Protein AF-A0A174J3G2-F1 (afdb_monomer)

Structure (mmCIF, N/CA/C/O backbone):
data_AF-A0A174J3G2-F1
#
_entry.id   AF-A0A174J3G2-F1
#
loop_
_atom_site.group_PDB
_atom_site.id
_atom_site.type_symbol
_atom_site.label_atom_id
_atom_site.label_alt_id
_atom_site.label_comp_id
_atom_site.label_asym_id
_atom_site.label_entity_id
_atom_site.label_seq_id
_atom_site.pdbx_PDB_ins_code
_atom_site.Cartn_x
_atom_site.Cartn_y
_atom_site.Cartn_z
_atom_site.occupancy
_atom_site.B_iso_or_equiv
_atom_site.auth_seq_id
_atom_site.auth_comp_id
_atom_site.auth_asym_id
_atom_site.auth_atom_id
_atom_site.pdbx_PDB_model_num
ATOM 1 N N . MET A 1 1 ? -29.311 -24.810 35.512 1.00 33.41 1 MET A N 1
ATOM 2 C CA . MET A 1 1 ? -27.918 -24.516 35.907 1.00 33.41 1 MET A CA 1
ATOM 3 C C . MET A 1 1 ? -27.510 -23.233 35.209 1.00 33.41 1 MET A C 1
ATOM 5 O O . MET A 1 1 ? -27.270 -23.264 34.010 1.00 33.41 1 MET A O 1
ATOM 9 N N . ALA A 1 2 ? -27.547 -22.106 35.918 1.00 37.53 2 ALA A N 1
ATOM 10 C CA . ALA A 1 2 ? -27.031 -20.845 35.402 1.00 37.53 2 ALA A CA 1
ATOM 11 C C . ALA A 1 2 ? -25.501 -20.926 35.435 1.00 37.53 2 ALA A C 1
ATOM 13 O O . ALA A 1 2 ? -24.929 -21.202 36.490 1.00 37.53 2 ALA A O 1
ATOM 14 N N . LYS A 1 3 ? -24.844 -20.772 34.282 1.00 41.03 3 LYS A N 1
ATOM 15 C CA . LYS A 1 3 ? -23.399 -20.553 34.260 1.00 41.03 3 LYS A CA 1
ATOM 16 C C . LYS A 1 3 ? -23.175 -19.110 34.690 1.00 41.03 3 LYS A C 1
ATOM 18 O O . LYS A 1 3 ? -23.506 -18.185 33.958 1.00 41.03 3 LYS A O 1
ATOM 23 N N . ASP A 1 4 ? -22.695 -18.978 35.918 1.00 43.09 4 ASP A N 1
ATOM 24 C CA . ASP A 1 4 ? -22.181 -17.759 36.526 1.00 43.09 4 ASP A CA 1
ATOM 25 C C . ASP A 1 4 ? -20.955 -17.314 35.710 1.00 43.09 4 ASP A C 1
ATOM 27 O O . ASP A 1 4 ? -19.824 -17.704 35.997 1.00 43.09 4 ASP A O 1
ATOM 31 N N . THR A 1 5 ? -21.169 -16.574 34.619 1.00 44.19 5 THR A N 1
ATOM 32 C CA . THR A 1 5 ? -20.077 -15.931 33.877 1.00 44.19 5 THR A CA 1
ATOM 33 C C . THR A 1 5 ? -19.728 -14.635 34.597 1.00 44.19 5 THR A C 1
ATOM 35 O O . THR A 1 5 ? -19.978 -13.535 34.112 1.00 44.19 5 THR A O 1
ATOM 38 N N . ARG A 1 6 ? -19.173 -14.764 35.802 1.00 41.47 6 ARG A N 1
ATOM 39 C CA . ARG A 1 6 ? -18.467 -13.665 36.453 1.00 41.47 6 ARG A CA 1
ATOM 40 C C . ARG A 1 6 ? -17.214 -13.378 35.638 1.00 41.47 6 ARG A C 1
ATOM 42 O O . ARG A 1 6 ? -16.219 -14.089 35.755 1.00 41.47 6 ARG A O 1
ATOM 49 N N . VAL A 1 7 ? -17.276 -12.340 34.806 1.00 50.44 7 VAL A N 1
ATOM 50 C CA . VAL A 1 7 ? -16.081 -11.678 34.277 1.00 50.44 7 VAL A CA 1
ATOM 51 C C . VAL A 1 7 ? -15.409 -11.034 35.485 1.00 50.44 7 VAL A C 1
ATOM 53 O O . VAL A 1 7 ? -15.887 -10.044 36.036 1.00 50.44 7 VAL A O 1
ATOM 56 N N . SER A 1 8 ? -14.372 -11.684 36.005 1.00 48.41 8 SER A N 1
ATOM 57 C CA . SER A 1 8 ? -13.646 -11.201 37.170 1.00 48.41 8 SER A CA 1
ATOM 58 C C . SER A 1 8 ? -12.891 -9.923 36.812 1.00 48.41 8 SER A C 1
ATOM 60 O O . SER A 1 8 ? -11.853 -10.007 36.170 1.00 48.41 8 SER A O 1
ATOM 62 N N . GLY A 1 9 ? -13.403 -8.768 37.240 1.00 47.66 9 GLY A N 1
ATOM 63 C CA . GLY A 1 9 ? -12.636 -7.634 37.778 1.00 47.66 9 GLY A CA 1
ATOM 64 C C . GLY A 1 9 ? -11.443 -7.059 37.002 1.00 47.66 9 GLY A C 1
ATOM 65 O O . GLY A 1 9 ? -10.692 -6.294 37.598 1.00 47.66 9 GLY A O 1
ATOM 66 N N . SER A 1 10 ? -11.227 -7.389 35.731 1.00 49.59 10 SER A N 1
ATOM 67 C CA . SER A 1 10 ? -10.312 -6.642 34.871 1.00 49.59 10 SER A CA 1
ATOM 68 C C . SER A 1 10 ? -11.105 -5.513 34.231 1.00 49.59 10 SER A C 1
ATOM 70 O O . SER A 1 10 ? -12.002 -5.777 33.431 1.00 49.59 10 SER A O 1
ATOM 72 N N . GLU A 1 11 ? -10.799 -4.278 34.615 1.00 53.59 11 GLU A N 1
ATOM 73 C CA . GLU A 1 11 ? -11.247 -3.070 33.927 1.00 53.59 11 GLU A CA 1
ATOM 74 C C . GLU A 1 11 ? -10.946 -3.244 32.430 1.00 53.59 11 GLU A C 1
ATOM 76 O O . GLU A 1 11 ? -9.789 -3.379 32.026 1.00 53.59 11 GLU A O 1
ATOM 81 N N . PHE A 1 12 ? -11.993 -3.397 31.619 1.00 57.91 12 PHE A N 1
ATOM 82 C CA . PHE A 1 12 ? -11.849 -3.538 30.177 1.00 57.91 12 PHE A CA 1
ATOM 83 C C . PHE A 1 12 ? -11.375 -2.187 29.635 1.00 57.91 12 PHE A C 1
ATOM 85 O O . PHE A 1 12 ? -12.116 -1.209 29.660 1.00 57.91 12 PHE A O 1
ATOM 92 N N . TYR A 1 13 ? -10.115 -2.128 29.206 1.00 59.97 13 TYR A N 1
ATOM 93 C CA . TYR A 1 13 ? -9.501 -0.949 28.607 1.00 59.97 13 TYR A CA 1
ATOM 94 C C . TYR A 1 13 ? -9.168 -1.258 27.148 1.00 59.97 13 TYR A C 1
ATOM 96 O O . TYR A 1 13 ? -8.314 -2.102 26.866 1.00 59.97 13 TYR A O 1
ATOM 104 N N . LEU A 1 14 ? -9.858 -0.581 26.230 1.00 65.31 14 LEU A N 1
ATOM 105 C CA . LEU A 1 14 ? -9.556 -0.605 24.805 1.00 65.31 14 LEU A CA 1
ATOM 106 C C . LEU A 1 14 ? -8.757 0.649 24.459 1.00 65.31 14 LEU A C 1
ATOM 108 O O . LEU A 1 14 ? -9.257 1.766 24.579 1.00 65.31 14 LEU A O 1
ATOM 112 N N . ASP A 1 15 ? -7.523 0.460 24.008 1.00 73.19 15 ASP A N 1
ATOM 113 C CA . ASP A 1 15 ? -6.678 1.557 23.549 1.00 73.19 15 ASP A CA 1
ATOM 114 C C . ASP A 1 15 ? -7.042 1.962 22.112 1.00 73.19 15 ASP A C 1
ATOM 116 O O . ASP A 1 15 ? -6.345 1.619 21.158 1.00 73.19 15 ASP A O 1
ATOM 120 N N . THR A 1 16 ? -8.162 2.668 21.944 1.00 74.06 16 THR A N 1
ATOM 121 C CA . THR A 1 16 ? -8.642 3.135 20.629 1.00 74.06 16 THR A CA 1
ATOM 122 C C . THR A 1 16 ? -7.650 4.076 19.940 1.00 74.06 16 THR A C 1
ATOM 124 O O . THR A 1 16 ? -7.588 4.122 18.714 1.00 74.06 16 THR A O 1
ATOM 127 N N . ALA A 1 17 ? -6.810 4.777 20.710 1.00 79.69 17 ALA A N 1
ATOM 128 C CA . ALA A 1 17 ? -5.749 5.610 20.154 1.00 79.69 17 ALA A CA 1
ATOM 129 C C . ALA A 1 17 ? -4.723 4.763 19.388 1.00 79.69 17 ALA A C 1
ATOM 131 O O . ALA A 1 17 ? -4.373 5.104 18.260 1.00 79.69 17 ALA A O 1
ATOM 132 N N . SER A 1 18 ? -4.314 3.616 19.940 1.00 84.00 18 SER A N 1
ATOM 133 C CA . SER A 1 18 ? -3.407 2.689 19.251 1.00 84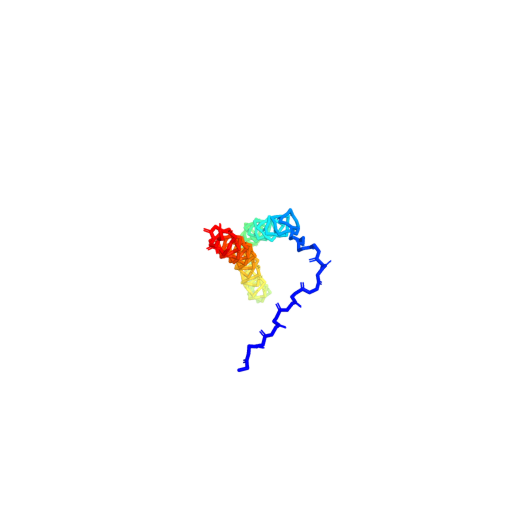.00 18 SER A CA 1
ATOM 134 C C . SER A 1 18 ? -4.000 2.106 17.957 1.00 84.00 18 SER A C 1
ATOM 136 O O . SER A 1 18 ? -3.258 1.879 16.999 1.00 84.00 18 SER A O 1
ATOM 138 N N . PHE A 1 19 ? -5.321 1.884 17.890 1.00 86.00 19 PHE A N 1
ATOM 139 C CA . PHE A 1 19 ? -5.998 1.448 16.656 1.00 86.00 19 PHE A CA 1
ATOM 140 C C . PHE A 1 19 ? -5.927 2.526 15.574 1.00 86.00 19 PHE A C 1
ATOM 142 O O . PHE A 1 19 ? -5.464 2.259 14.463 1.00 86.00 19 PHE A O 1
ATOM 149 N N . ASP A 1 20 ? -6.333 3.749 15.909 1.00 88.25 20 ASP A N 1
ATOM 150 C CA . ASP A 1 20 ? -6.324 4.868 14.970 1.00 88.25 20 ASP A CA 1
ATOM 151 C C . ASP A 1 20 ? -4.899 5.211 14.500 1.00 88.25 20 ASP A C 1
ATOM 153 O O . ASP A 1 20 ? -4.671 5.427 13.308 1.00 88.25 20 ASP A O 1
ATOM 157 N N . GLU A 1 21 ? -3.910 5.188 15.399 1.00 93.06 21 GLU A N 1
ATOM 158 C CA . GLU A 1 21 ? -2.498 5.377 15.047 1.00 93.06 21 GLU A CA 1
ATOM 159 C C . GLU A 1 21 ? -1.997 4.309 14.064 1.00 93.06 21 GLU A C 1
ATOM 161 O O . GLU A 1 21 ? -1.366 4.644 13.055 1.00 93.06 21 GLU A O 1
ATOM 166 N N . ALA A 1 22 ? -2.306 3.033 14.312 1.00 93.69 22 ALA A N 1
ATOM 167 C CA . ALA A 1 22 ? -1.915 1.940 13.426 1.00 93.69 22 ALA A CA 1
ATOM 168 C C . ALA A 1 22 ? -2.596 2.045 12.052 1.00 93.69 22 ALA A C 1
ATOM 170 O O . ALA A 1 22 ? -1.927 1.937 11.019 1.00 93.69 22 ALA A O 1
ATOM 171 N N . ALA A 1 23 ? -3.903 2.319 12.021 1.00 95.19 23 ALA A N 1
ATOM 172 C CA . ALA A 1 23 ? -4.657 2.468 10.781 1.00 95.19 23 ALA A CA 1
ATOM 173 C C . ALA A 1 23 ? -4.143 3.646 9.938 1.00 95.19 23 ALA A C 1
ATOM 175 O O . ALA A 1 23 ? -3.953 3.502 8.723 1.00 95.19 23 ALA A O 1
ATOM 176 N N . LYS A 1 24 ? -3.847 4.787 10.577 1.00 96.19 24 LYS A N 1
ATOM 177 C CA . LYS A 1 24 ? -3.231 5.955 9.929 1.00 96.19 24 LYS A CA 1
ATOM 178 C C . LYS A 1 24 ? -1.853 5.636 9.375 1.00 96.19 24 LYS A C 1
ATOM 180 O O . LYS A 1 24 ? -1.572 5.980 8.229 1.00 96.19 24 LYS A O 1
ATOM 185 N N . LEU A 1 25 ? -1.011 4.941 10.139 1.00 97.38 25 LEU A N 1
ATOM 186 C CA . LEU A 1 25 ? 0.318 4.556 9.672 1.00 97.38 25 LEU A CA 1
ATOM 187 C C . LEU A 1 25 ? 0.243 3.667 8.422 1.00 97.38 25 LEU A C 1
ATOM 189 O O . LEU A 1 25 ? 0.986 3.894 7.467 1.00 97.38 25 LEU A O 1
ATOM 193 N N . CYS A 1 26 ? -0.662 2.686 8.400 1.00 97.69 26 CYS A N 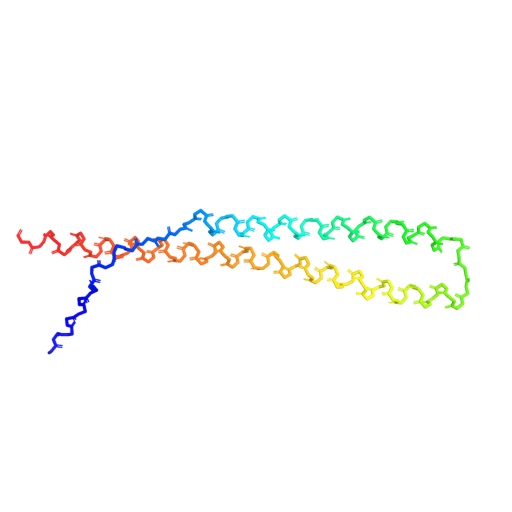1
ATOM 194 C CA . CYS A 1 26 ? -0.884 1.839 7.228 1.00 97.69 26 CYS A CA 1
ATOM 195 C C . CYS A 1 26 ? -1.286 2.665 5.998 1.00 97.69 26 CYS A C 1
ATOM 197 O O . CYS A 1 26 ? -0.688 2.518 4.929 1.00 97.69 26 CYS A O 1
ATOM 199 N N . LYS A 1 27 ? -2.223 3.604 6.164 1.00 97.56 27 LYS A N 1
ATOM 200 C CA . LYS A 1 27 ? -2.648 4.512 5.093 1.00 97.56 27 LYS A CA 1
ATOM 201 C C . LYS A 1 27 ? -1.503 5.398 4.587 1.00 97.56 27 LYS A C 1
ATOM 203 O O . LYS A 1 27 ? -1.276 5.474 3.379 1.00 97.56 27 LYS A O 1
ATOM 208 N N . ASP A 1 28 ? -0.736 6.002 5.490 1.00 97.81 28 ASP A N 1
ATOM 209 C CA . ASP A 1 28 ? 0.416 6.842 5.148 1.00 97.81 28 ASP A CA 1
ATOM 210 C C . ASP A 1 28 ? 1.482 6.059 4.368 1.00 97.81 28 ASP A C 1
ATOM 212 O O . ASP A 1 28 ? 2.100 6.573 3.429 1.00 97.81 28 ASP A O 1
ATOM 216 N 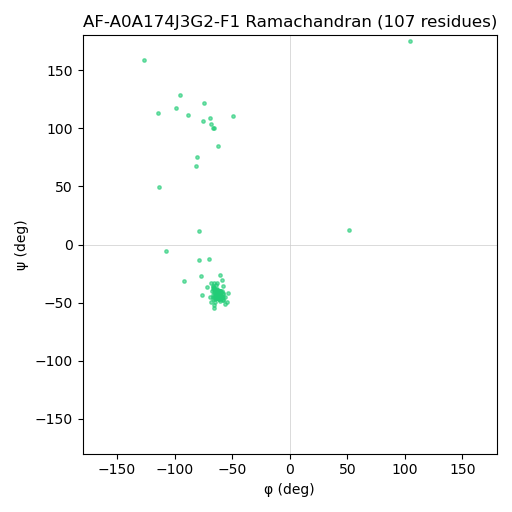N . LEU A 1 29 ? 1.728 4.804 4.753 1.00 97.81 29 LEU A N 1
ATOM 217 C CA . LEU A 1 29 ? 2.661 3.928 4.049 1.00 97.81 29 LEU A CA 1
ATOM 218 C C . LEU A 1 29 ? 2.147 3.561 2.651 1.00 97.81 29 LEU A C 1
ATOM 220 O O . LEU A 1 29 ? 2.938 3.597 1.706 1.00 97.81 29 LEU A O 1
ATOM 224 N N . ALA A 1 30 ? 0.848 3.290 2.490 1.00 98.12 30 ALA A N 1
ATOM 225 C CA . ALA A 1 30 ? 0.236 3.047 1.182 1.00 98.12 30 ALA A CA 1
ATOM 226 C C . ALA A 1 30 ? 0.393 4.260 0.245 1.00 98.12 30 ALA A C 1
ATOM 228 O O . ALA A 1 30 ? 0.800 4.132 -0.915 1.00 98.12 30 ALA A O 1
ATOM 229 N N . GLU A 1 31 ? 0.145 5.469 0.754 1.00 97.38 31 GLU A N 1
ATOM 230 C CA . GLU A 1 31 ? 0.319 6.714 -0.002 1.00 97.38 31 GLU A CA 1
ATOM 231 C C . GLU A 1 31 ? 1.782 6.936 -0.415 1.00 97.38 31 GLU A C 1
ATOM 233 O O . GLU A 1 31 ? 2.070 7.245 -1.579 1.00 97.38 31 GLU A O 1
ATOM 238 N N . LYS A 1 32 ? 2.729 6.704 0.504 1.00 97.06 32 LYS A N 1
ATOM 239 C CA . LYS A 1 32 ? 4.169 6.763 0.206 1.00 97.06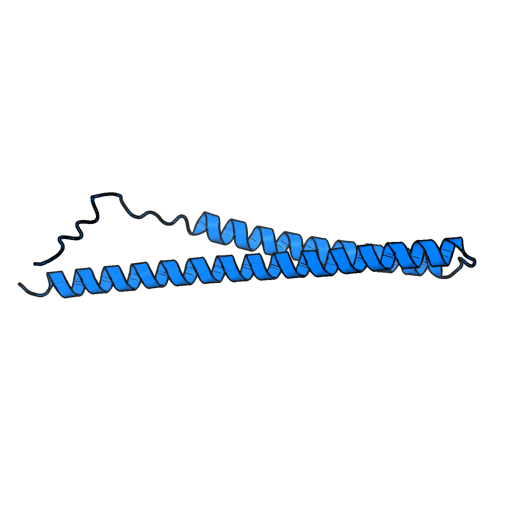 32 LYS A CA 1
ATOM 240 C C . LYS A 1 32 ? 4.570 5.740 -0.854 1.00 97.06 32 LYS A C 1
ATOM 242 O O . LYS A 1 32 ? 5.347 6.083 -1.747 1.00 97.06 32 LYS A O 1
ATOM 247 N N . MET A 1 33 ? 4.022 4.527 -0.803 1.00 95.94 33 MET A N 1
ATOM 248 C CA . MET A 1 33 ? 4.293 3.472 -1.782 1.00 95.94 33 MET A CA 1
ATOM 249 C C . MET A 1 33 ? 3.790 3.853 -3.177 1.00 95.94 33 MET A C 1
ATOM 251 O O . MET A 1 33 ? 4.534 3.783 -4.158 1.00 95.94 33 MET A O 1
ATOM 255 N N . THR A 1 34 ? 2.555 4.357 -3.252 1.00 95.75 34 THR A N 1
ATOM 256 C CA . THR A 1 34 ? 1.954 4.865 -4.491 1.00 95.75 34 THR A CA 1
ATOM 257 C C . THR A 1 34 ? 2.795 6.006 -5.080 1.00 95.75 34 THR A C 1
ATOM 259 O O . THR A 1 34 ? 3.096 6.021 -6.276 1.00 95.75 34 THR A O 1
ATOM 262 N N . SER A 1 35 ? 3.233 6.951 -4.243 1.00 96.00 35 SER A N 1
ATOM 263 C CA . SER A 1 35 ? 4.084 8.066 -4.670 1.00 96.00 35 SER A CA 1
ATOM 264 C C . SER A 1 35 ? 5.451 7.592 -5.172 1.00 96.00 35 SER A C 1
ATOM 266 O O . SER A 1 35 ? 5.915 8.035 -6.227 1.00 96.00 35 SER A O 1
ATOM 268 N N . LEU A 1 36 ? 6.094 6.655 -4.468 1.00 95.25 36 LEU A N 1
ATOM 269 C CA . LEU A 1 36 ? 7.377 6.082 -4.874 1.00 95.25 36 LEU A CA 1
ATOM 270 C C . LEU A 1 36 ? 7.270 5.391 -6.238 1.00 95.25 36 LEU A C 1
ATOM 272 O O . LEU A 1 36 ? 8.091 5.650 -7.122 1.00 95.25 36 LEU A O 1
ATOM 276 N N . LYS A 1 37 ? 6.225 4.580 -6.432 1.00 95.69 37 LYS A N 1
ATOM 277 C CA . LYS A 1 37 ? 5.920 3.929 -7.709 1.00 95.69 37 LYS A CA 1
ATOM 278 C C . LYS A 1 37 ? 5.773 4.952 -8.836 1.00 95.69 37 LYS A C 1
ATOM 280 O O . LYS A 1 37 ? 6.450 4.832 -9.852 1.00 95.69 37 LYS A O 1
ATOM 285 N N . ASN A 1 38 ? 4.958 5.989 -8.644 1.00 95.06 38 ASN A N 1
ATOM 286 C CA . ASN A 1 38 ? 4.721 7.015 -9.665 1.00 95.06 38 ASN A CA 1
ATOM 287 C C . ASN A 1 38 ? 6.002 7.784 -10.032 1.00 95.06 38 ASN A C 1
ATOM 289 O O . ASN A 1 38 ? 6.266 8.047 -11.208 1.00 95.06 38 ASN A O 1
ATOM 293 N N . ASN A 1 39 ? 6.832 8.107 -9.037 1.00 94.56 39 ASN A N 1
ATOM 294 C CA . ASN A 1 39 ? 8.124 8.755 -9.260 1.00 94.56 39 ASN A CA 1
ATOM 295 C C . ASN A 1 39 ? 9.069 7.870 -10.082 1.00 94.56 39 ASN A C 1
ATOM 297 O O . ASN A 1 39 ? 9.686 8.337 -11.046 1.00 94.56 39 ASN A O 1
ATOM 301 N N . MET A 1 40 ? 9.163 6.590 -9.723 1.00 94.25 40 MET A N 1
ATOM 302 C CA . MET A 1 40 ? 9.977 5.619 -10.449 1.00 94.25 40 MET A CA 1
ATOM 303 C C . MET A 1 40 ? 9.450 5.390 -11.870 1.00 94.25 40 MET A C 1
ATOM 305 O O . MET A 1 40 ? 10.253 5.362 -12.804 1.00 94.25 40 MET A O 1
ATOM 309 N N . ASP A 1 41 ? 8.127 5.324 -12.065 1.00 93.69 41 ASP A N 1
ATOM 310 C CA . ASP A 1 41 ? 7.497 5.124 -13.376 1.00 93.69 41 ASP A CA 1
ATOM 311 C C . ASP A 1 41 ? 7.857 6.293 -14.311 1.00 93.69 41 ASP A C 1
ATOM 313 O O . ASP A 1 41 ? 8.258 6.087 -15.461 1.00 93.69 41 ASP A O 1
ATOM 317 N N . GLY A 1 42 ? 7.830 7.525 -13.789 1.00 92.50 42 GLY A N 1
ATOM 318 C CA . GLY A 1 42 ? 8.275 8.716 -14.513 1.00 92.50 42 GLY A CA 1
ATOM 319 C C . GLY A 1 42 ? 9.755 8.664 -14.912 1.00 92.50 42 GLY A C 1
ATOM 320 O O . GLY A 1 42 ? 10.100 8.919 -16.068 1.00 92.50 42 GLY A O 1
ATOM 321 N N . LYS A 1 43 ? 10.653 8.294 -13.987 1.00 92.69 43 LYS A N 1
ATOM 322 C CA . LYS A 1 43 ? 12.095 8.173 -14.285 1.00 92.69 43 LYS A CA 1
ATOM 323 C C . LYS A 1 43 ? 12.388 7.045 -15.276 1.00 92.69 43 LYS A C 1
ATOM 325 O O . LYS A 1 43 ? 13.190 7.244 -16.190 1.00 92.69 43 LYS A O 1
ATOM 330 N N . LYS A 1 44 ? 11.710 5.901 -15.141 1.00 93.1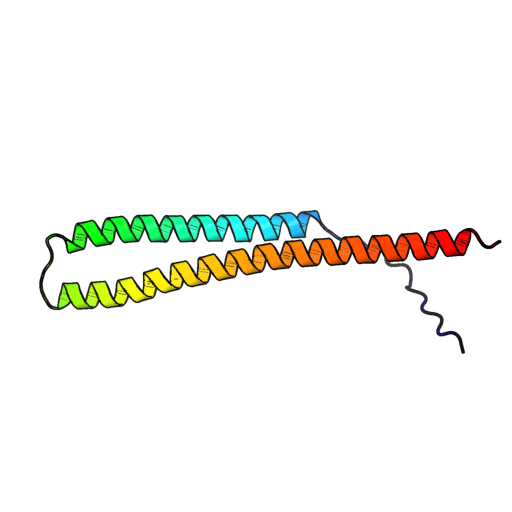2 44 LYS A N 1
ATOM 331 C CA . LYS A 1 44 ? 11.787 4.778 -16.083 1.00 93.12 44 LYS A CA 1
ATOM 332 C C . LYS A 1 44 ? 11.400 5.223 -17.486 1.00 93.12 44 LYS A C 1
ATOM 334 O O . LYS A 1 44 ? 12.126 4.920 -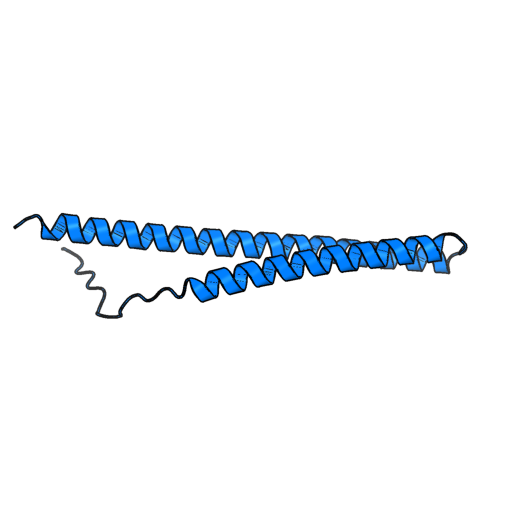18.427 1.00 93.12 44 LYS A O 1
ATOM 339 N N . ASN A 1 45 ? 10.296 5.951 -17.639 1.00 90.88 45 ASN A N 1
ATOM 340 C CA . ASN A 1 45 ? 9.838 6.403 -18.954 1.00 90.88 45 ASN A CA 1
ATOM 341 C C . ASN A 1 45 ? 10.867 7.315 -19.638 1.00 90.88 45 ASN A C 1
ATOM 343 O O . ASN A 1 45 ? 11.149 7.123 -20.819 1.00 90.88 45 ASN A O 1
ATOM 347 N N . ASN A 1 46 ? 11.504 8.218 -18.886 1.00 91.06 46 ASN A N 1
ATOM 348 C CA . ASN A 1 46 ? 12.570 9.076 -19.411 1.00 91.06 46 ASN A CA 1
ATOM 349 C C . ASN A 1 46 ? 13.808 8.280 -19.855 1.00 91.06 46 ASN A C 1
ATOM 351 O O . ASN A 1 46 ? 14.337 8.528 -20.935 1.00 91.06 46 ASN A O 1
ATOM 355 N N . LEU A 1 47 ? 14.256 7.308 -19.051 1.00 89.56 47 LEU A N 1
ATOM 356 C CA . LEU A 1 47 ? 15.400 6.450 -19.391 1.00 89.56 47 LEU A CA 1
ATOM 357 C C . LEU A 1 47 ? 15.126 5.606 -20.646 1.00 89.56 47 LEU A C 1
ATOM 359 O O . LEU A 1 47 ? 15.995 5.422 -21.494 1.00 89.56 47 LEU A O 1
ATOM 363 N N . MET A 1 48 ? 13.906 5.090 -20.764 1.00 90.44 48 MET A N 1
ATOM 364 C CA . MET A 1 48 ? 13.509 4.160 -21.821 1.00 90.44 48 MET A CA 1
ATOM 365 C C . MET A 1 48 ? 13.216 4.837 -23.162 1.00 90.44 48 MET A C 1
ATOM 367 O O . MET A 1 48 ? 13.114 4.139 -24.169 1.00 90.44 48 MET A O 1
ATOM 371 N N . PHE A 1 49 ? 13.071 6.165 -23.181 1.00 89.12 49 PHE A N 1
ATOM 372 C CA . PHE A 1 49 ? 12.751 6.931 -24.386 1.00 89.12 49 PHE A CA 1
ATOM 373 C C . PHE A 1 49 ? 13.862 6.863 -25.443 1.00 89.12 49 PHE A C 1
ATOM 375 O O . PHE A 1 49 ? 13.575 6.745 -26.630 1.00 89.12 49 PHE A O 1
ATOM 382 N N . SER A 1 50 ? 15.128 6.905 -25.019 1.00 88.25 50 SER A N 1
ATOM 383 C CA . SER A 1 50 ? 16.296 6.884 -25.914 1.00 88.25 50 SER A CA 1
ATOM 384 C C . SER A 1 50 ? 17.070 5.562 -25.897 1.00 88.25 50 SER A C 1
ATOM 386 O O . SER A 1 50 ? 18.009 5.390 -26.674 1.00 88.25 50 SER A O 1
ATOM 388 N N . TRP A 1 51 ? 16.700 4.619 -25.027 1.00 93.06 51 TRP A N 1
ATOM 389 C CA . TRP A 1 51 ? 17.420 3.359 -24.852 1.00 93.06 51 TRP A CA 1
ATOM 390 C C . TRP A 1 51 ? 16.800 2.228 -25.684 1.00 93.06 51 TRP A C 1
ATOM 392 O O . TRP A 1 51 ? 15.605 1.956 -25.585 1.00 93.06 51 TRP A O 1
ATOM 402 N N . ALA A 1 52 ? 17.628 1.535 -26.474 1.00 91.69 52 ALA A N 1
ATOM 403 C CA . ALA A 1 52 ? 17.256 0.387 -27.302 1.00 91.69 52 ALA A CA 1
ATOM 404 C C . ALA A 1 52 ? 18.151 -0.843 -27.032 1.00 91.69 52 ALA A C 1
ATOM 406 O O . ALA A 1 52 ? 19.278 -0.713 -26.551 1.00 91.69 52 ALA A O 1
ATOM 407 N N . GLY A 1 53 ? 17.656 -2.036 -27.381 1.00 93.94 53 GLY A N 1
ATOM 408 C CA . GLY A 1 53 ? 18.399 -3.305 -27.334 1.00 93.94 53 GLY A CA 1
ATOM 409 C C . GLY A 1 53 ? 18.028 -4.226 -26.164 1.00 93.94 53 GLY A C 1
ATOM 410 O O . GLY A 1 53 ? 17.267 -3.864 -25.276 1.00 93.94 53 GLY A O 1
ATOM 411 N N . ALA A 1 54 ? 18.602 -5.432 -26.129 1.00 94.00 54 ALA A N 1
ATOM 412 C CA . ALA A 1 54 ? 18.199 -6.486 -25.185 1.00 94.00 54 ALA A CA 1
ATOM 413 C C . ALA A 1 54 ? 18.318 -6.100 -23.692 1.00 94.00 54 ALA A C 1
ATOM 415 O O . ALA A 1 54 ? 17.540 -6.568 -22.860 1.00 94.00 54 ALA A O 1
ATOM 416 N N . GLY A 1 55 ? 19.268 -5.225 -23.336 1.00 92.62 55 GLY A N 1
ATOM 417 C CA . GLY A 1 55 ? 19.413 -4.721 -21.963 1.00 92.62 55 GLY A CA 1
ATOM 418 C C . GLY A 1 55 ? 18.223 -3.869 -21.508 1.00 92.62 55 GLY A C 1
ATOM 419 O O . GLY A 1 55 ? 17.769 -4.001 -20.371 1.00 92.62 55 GLY A O 1
ATOM 420 N N . ARG A 1 56 ? 17.674 -3.062 -22.422 1.00 94.38 56 ARG A N 1
ATOM 421 C CA . ARG A 1 56 ? 16.479 -2.240 -22.207 1.00 94.38 56 ARG A CA 1
ATOM 422 C C . ARG A 1 56 ? 15.258 -3.124 -21.936 1.00 94.38 56 ARG A C 1
ATOM 424 O O . ARG A 1 56 ? 14.539 -2.898 -20.965 1.00 94.38 56 ARG A O 1
ATOM 431 N N . ASP A 1 57 ? 15.070 -4.175 -22.731 1.00 94.38 57 ASP A N 1
ATOM 432 C CA . ASP A 1 57 ? 13.934 -5.094 -22.576 1.00 94.38 57 ASP A CA 1
ATOM 433 C C . ASP A 1 57 ? 14.020 -5.897 -21.266 1.00 94.38 57 ASP A C 1
ATOM 435 O O . ASP A 1 57 ? 13.021 -6.092 -20.568 1.00 94.38 57 ASP A O 1
ATOM 439 N N . MET A 1 58 ? 15.230 -6.319 -20.875 1.00 95.50 58 MET A N 1
ATOM 440 C CA . MET A 1 58 ? 15.445 -6.992 -19.591 1.00 95.50 58 MET A CA 1
ATOM 441 C C . MET A 1 58 ? 15.166 -6.061 -18.404 1.00 95.50 58 MET A C 1
ATOM 443 O O . MET A 1 58 ? 14.542 -6.488 -17.426 1.00 95.50 58 MET A O 1
ATOM 447 N N . PHE A 1 59 ? 15.610 -4.804 -18.478 1.00 95.00 59 PHE A N 1
ATOM 448 C CA . PHE A 1 59 ? 15.306 -3.795 -17.466 1.00 95.00 59 PHE A CA 1
ATOM 449 C C . PHE A 1 59 ? 13.797 -3.558 -17.356 1.00 95.00 59 PHE A C 1
ATOM 451 O O . PHE A 1 59 ? 13.256 -3.627 -16.255 1.00 95.00 59 PHE A O 1
ATOM 458 N N . GLU A 1 60 ? 13.098 -3.364 -18.478 1.00 94.75 60 GLU A N 1
ATOM 459 C CA . GLU A 1 60 ? 11.649 -3.147 -18.491 1.00 94.75 60 GLU A CA 1
ATOM 460 C C . GLU A 1 60 ? 10.877 -4.301 -17.853 1.00 94.75 60 GLU A C 1
ATOM 462 O O . GLU A 1 60 ? 9.965 -4.067 -17.058 1.00 94.75 60 GLU A O 1
ATOM 467 N N . LYS A 1 61 ? 11.268 -5.546 -18.147 1.00 95.69 61 LYS A N 1
ATOM 468 C CA . LYS A 1 61 ? 10.639 -6.724 -17.547 1.00 95.69 61 LYS A CA 1
ATOM 469 C C . LYS A 1 61 ? 10.806 -6.744 -16.027 1.00 95.69 61 LYS A C 1
ATOM 471 O O . LYS A 1 61 ? 9.831 -6.966 -15.316 1.00 95.69 61 LYS A O 1
ATOM 476 N N . LYS A 1 62 ? 12.022 -6.499 -15.526 1.00 95.88 62 LYS A N 1
ATOM 477 C CA . LYS A 1 62 ? 12.296 -6.446 -14.078 1.00 95.88 62 LYS A CA 1
ATOM 478 C C . LYS A 1 62 ? 11.544 -5.299 -13.409 1.00 95.88 62 LYS A C 1
ATOM 480 O O . LYS A 1 62 ? 10.938 -5.489 -12.360 1.00 95.88 62 LYS A O 1
ATOM 485 N N . TYR A 1 63 ? 11.549 -4.131 -14.043 1.00 95.88 63 TYR A N 1
ATOM 486 C CA . TYR A 1 63 ? 10.868 -2.951 -13.535 1.00 95.88 63 TYR A CA 1
ATOM 487 C C . TYR A 1 63 ? 9.350 -3.152 -13.452 1.00 95.88 63 TYR A C 1
ATOM 489 O O . TYR A 1 63 ? 8.734 -2.741 -12.475 1.00 95.88 63 TYR A O 1
ATOM 497 N N . ARG A 1 64 ? 8.742 -3.834 -14.432 1.00 95.69 64 ARG A N 1
ATOM 498 C CA . ARG A 1 64 ? 7.310 -4.164 -14.401 1.00 95.69 64 ARG A CA 1
ATOM 499 C C . ARG 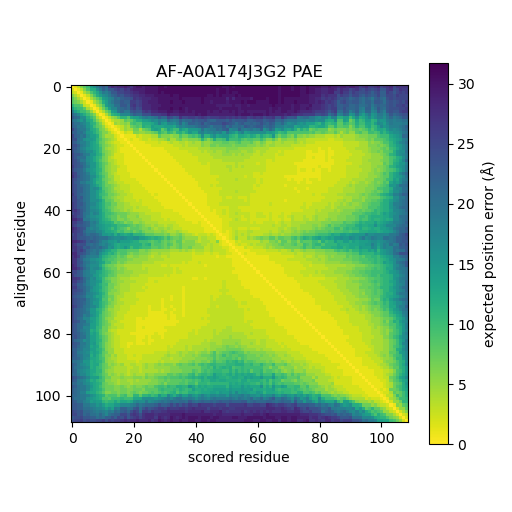A 1 64 ? 6.935 -4.975 -13.158 1.00 95.69 64 ARG A C 1
ATOM 501 O O . ARG A 1 64 ? 5.947 -4.638 -12.522 1.00 95.69 64 ARG A O 1
ATOM 508 N N . VAL A 1 65 ? 7.730 -5.988 -12.809 1.00 96.94 65 VAL A N 1
ATOM 509 C CA . VAL A 1 65 ? 7.498 -6.808 -11.605 1.00 96.94 65 VAL A CA 1
ATOM 510 C C . VAL A 1 65 ? 7.587 -5.952 -10.344 1.00 96.94 65 VAL A C 1
ATOM 512 O O . VAL A 1 65 ? 6.698 -6.008 -9.505 1.00 96.94 65 VAL A O 1
ATOM 515 N N . LEU A 1 66 ? 8.613 -5.104 -10.237 1.00 95.38 66 LEU A N 1
ATOM 516 C CA . LEU A 1 66 ? 8.761 -4.199 -9.095 1.00 95.38 66 LEU A CA 1
ATOM 517 C C . LEU A 1 66 ? 7.587 -3.207 -8.980 1.00 95.38 66 LEU A C 1
ATOM 519 O O . LEU A 1 66 ? 7.073 -2.976 -7.892 1.00 95.38 66 LEU A O 1
ATOM 523 N N . SER A 1 67 ? 7.145 -2.629 -10.102 1.00 95.31 67 SER A N 1
ATOM 524 C CA . SER A 1 67 ? 6.021 -1.681 -10.141 1.00 95.31 67 SER A CA 1
ATOM 525 C C . SER A 1 67 ? 4.700 -2.339 -9.721 1.00 95.31 67 SER A C 1
ATOM 527 O O . SER A 1 67 ? 3.896 -1.701 -9.045 1.00 95.31 67 SER A O 1
ATOM 529 N N . GLN A 1 68 ? 4.499 -3.618 -10.064 1.00 96.44 68 GLN A N 1
ATOM 530 C CA . GLN A 1 68 ? 3.368 -4.418 -9.578 1.00 96.44 68 GLN A CA 1
ATOM 531 C C . GLN A 1 68 ? 3.452 -4.638 -8.068 1.00 96.44 68 GLN A C 1
ATOM 533 O O . GLN A 1 68 ? 2.512 -4.290 -7.371 1.00 96.44 68 GLN A O 1
ATOM 538 N N . GLN A 1 69 ? 4.607 -5.070 -7.554 1.00 96.56 69 GLN A N 1
ATOM 539 C CA . GLN A 1 69 ? 4.806 -5.285 -6.115 1.00 96.56 69 GLN A CA 1
ATOM 540 C C . GLN A 1 69 ? 4.550 -4.025 -5.276 1.00 96.56 69 GLN A C 1
ATOM 542 O O . GLN A 1 69 ? 4.035 -4.121 -4.168 1.00 96.56 69 GLN A O 1
ATOM 547 N N . PHE A 1 70 ? 4.888 -2.836 -5.790 1.00 95.75 70 PHE A N 1
ATOM 548 C CA . PHE A 1 70 ? 4.533 -1.580 -5.124 1.00 95.75 70 PHE A CA 1
ATOM 549 C C . PHE A 1 70 ? 3.026 -1.308 -5.103 1.00 95.75 70 PHE A C 1
ATOM 551 O O . PHE A 1 70 ? 2.542 -0.718 -4.140 1.00 95.75 70 PHE A O 1
ATOM 558 N N . GLY A 1 71 ? 2.308 -1.688 -6.163 1.00 95.75 71 GLY A N 1
ATOM 559 C CA . GLY A 1 71 ? 0.848 -1.616 -6.208 1.00 95.75 71 GLY A CA 1
ATOM 560 C C . GLY A 1 71 ? 0.229 -2.574 -5.199 1.00 95.75 71 GLY A C 1
ATOM 561 O O . GLY A 1 71 ? -0.468 -2.116 -4.303 1.00 95.75 71 GLY A O 1
ATOM 562 N N . ASP A 1 72 ? 0.598 -3.853 -5.278 1.00 97.62 72 ASP A N 1
ATOM 563 C CA . ASP A 1 72 ? 0.093 -4.912 -4.399 1.00 97.62 72 ASP A CA 1
ATOM 564 C C . ASP A 1 72 ? 0.304 -4.548 -2.918 1.00 97.62 72 ASP A C 1
ATOM 566 O O . ASP A 1 72 ? -0.640 -4.521 -2.139 1.00 97.62 72 ASP A O 1
ATOM 570 N N . LEU A 1 73 ? 1.520 -4.128 -2.541 1.00 96.88 73 LEU A N 1
ATOM 571 C CA . LEU A 1 73 ? 1.816 -3.722 -1.163 1.00 96.88 73 LEU A CA 1
ATOM 572 C C . LEU A 1 73 ? 1.057 -2.455 -0.736 1.00 96.88 73 LEU A C 1
ATOM 574 O O . LEU A 1 73 ? 0.733 -2.293 0.438 1.00 96.88 73 LEU A O 1
ATOM 578 N N . SER A 1 74 ? 0.805 -1.526 -1.664 1.00 97.62 74 SER A N 1
ATOM 579 C CA . SER A 1 74 ? -0.010 -0.345 -1.372 1.00 97.62 74 SER A CA 1
ATOM 580 C C . SER A 1 74 ? -1.462 -0.716 -1.098 1.00 97.62 74 SER A C 1
ATOM 582 O O . SER A 1 74 ? -2.093 -0.037 -0.291 1.00 97.62 74 SER A O 1
ATOM 584 N N . ASP A 1 75 ? -1.995 -1.714 -1.792 1.00 97.94 75 ASP A N 1
ATOM 585 C CA . ASP A 1 75 ? -3.375 -2.157 -1.627 1.00 97.94 75 ASP A CA 1
ATOM 586 C C . ASP A 1 75 ? -3.512 -2.991 -0.345 1.00 97.94 75 ASP A C 1
ATOM 588 O O . ASP A 1 75 ? -4.353 -2.659 0.484 1.00 97.94 75 ASP A O 1
ATOM 592 N N . ASP A 1 76 ? -2.576 -3.908 -0.069 1.00 98.25 76 ASP A N 1
ATOM 593 C CA . ASP A 1 76 ? -2.517 -4.657 1.198 1.00 98.25 76 ASP A CA 1
ATOM 594 C C . ASP A 1 76 ? -2.510 -3.721 2.424 1.00 98.25 76 ASP A C 1
ATOM 596 O O . ASP A 1 76 ? -3.179 -3.961 3.429 1.00 98.25 76 ASP A O 1
ATOM 600 N N . LEU A 1 77 ? -1.757 -2.616 2.359 1.00 98.12 77 LEU A N 1
ATOM 601 C CA . LEU A 1 77 ? -1.707 -1.625 3.437 1.00 98.12 77 LEU A CA 1
ATOM 602 C C . LEU A 1 77 ? -3.030 -0.860 3.610 1.00 98.12 77 LEU A C 1
ATOM 604 O O . LEU A 1 77 ? -3.370 -0.494 4.737 1.00 98.12 77 LEU A O 1
ATOM 608 N N . ARG A 1 78 ? -3.779 -0.613 2.528 1.00 97.88 78 ARG A N 1
ATOM 609 C CA . ARG A 1 78 ? -5.123 -0.018 2.618 1.00 97.88 78 ARG A CA 1
ATOM 610 C C . ARG A 1 78 ? -6.102 -1.005 3.240 1.00 97.88 78 ARG A C 1
ATOM 612 O O . ARG A 1 78 ? -6.790 -0.626 4.181 1.00 97.88 78 ARG A O 1
ATOM 619 N N . ASP A 1 79 ? -6.069 -2.261 2.809 1.00 98.06 79 ASP A N 1
ATOM 620 C CA . ASP A 1 79 ? -6.932 -3.321 3.333 1.00 98.06 79 ASP A CA 1
ATOM 621 C C . ASP A 1 79 ? -6.699 -3.549 4.835 1.00 98.06 79 ASP A C 1
ATOM 623 O O . ASP A 1 79 ? -7.646 -3.703 5.611 1.00 98.06 79 ASP A O 1
ATOM 627 N N . ILE A 1 80 ? -5.438 -3.504 5.285 1.00 96.94 80 ILE A N 1
ATOM 628 C CA . ILE A 1 80 ? -5.097 -3.569 6.713 1.00 96.94 80 ILE A CA 1
ATOM 629 C C . ILE A 1 80 ? -5.656 -2.353 7.464 1.00 96.94 80 ILE A C 1
ATOM 631 O O . ILE A 1 80 ? -6.238 -2.522 8.534 1.00 96.94 80 ILE A O 1
ATOM 635 N N . SER A 1 81 ? -5.506 -1.140 6.921 1.00 96.94 81 SER A N 1
ATOM 636 C CA . SER A 1 81 ? -6.053 0.086 7.525 1.00 96.94 81 SER A CA 1
ATOM 637 C C . SER A 1 81 ? -7.573 -0.008 7.707 1.00 96.94 81 SER A C 1
ATOM 639 O O . SER A 1 81 ? -8.084 0.234 8.801 1.00 96.94 81 SER A O 1
ATOM 641 N N . GLU A 1 82 ? -8.288 -0.438 6.665 1.00 96.25 82 GLU A N 1
ATOM 642 C CA . GLU A 1 82 ? -9.741 -0.634 6.691 1.00 96.25 82 GLU A CA 1
ATOM 643 C C . GLU A 1 82 ? -10.153 -1.707 7.705 1.00 96.25 82 GLU A C 1
ATOM 645 O O . GLU A 1 82 ? -11.076 -1.494 8.493 1.00 96.25 82 GLU A O 1
ATOM 650 N N . SER A 1 83 ? -9.417 -2.820 7.757 1.00 95.50 83 SER A N 1
ATOM 651 C CA . SER A 1 83 ? -9.663 -3.900 8.718 1.00 95.50 83 SER A CA 1
ATOM 652 C C . SER A 1 83 ? -9.479 -3.441 10.167 1.00 95.50 83 SER A C 1
ATOM 654 O O . SER A 1 83 ? -10.256 -3.830 11.037 1.00 95.50 83 SER A O 1
ATOM 656 N N . ILE A 1 84 ? -8.477 -2.598 10.446 1.00 93.62 84 ILE A N 1
ATOM 657 C CA . ILE A 1 84 ? -8.251 -2.040 11.788 1.00 93.62 84 ILE A CA 1
ATOM 658 C C . ILE A 1 84 ? -9.428 -1.152 12.207 1.00 93.62 84 ILE A C 1
ATOM 660 O O . ILE A 1 84 ? -9.942 -1.323 13.313 1.00 93.62 84 ILE A O 1
ATOM 664 N N . TYR A 1 85 ? -9.900 -0.266 11.325 1.00 92.75 85 TYR A N 1
ATOM 665 C CA . TYR A 1 85 ? -11.070 0.570 11.611 1.00 92.75 85 TYR A CA 1
ATOM 666 C C . TYR A 1 85 ? -12.346 -0.250 11.808 1.00 92.75 85 TYR A C 1
ATOM 668 O O . TYR A 1 85 ? -13.154 0.065 12.681 1.00 92.75 85 TYR A O 1
ATOM 676 N N . GLN A 1 86 ? -12.531 -1.316 11.028 1.00 92.50 86 GLN A N 1
ATOM 677 C CA . GLN A 1 86 ? -13.669 -2.208 11.211 1.00 92.50 86 GLN A CA 1
ATOM 678 C C . GLN A 1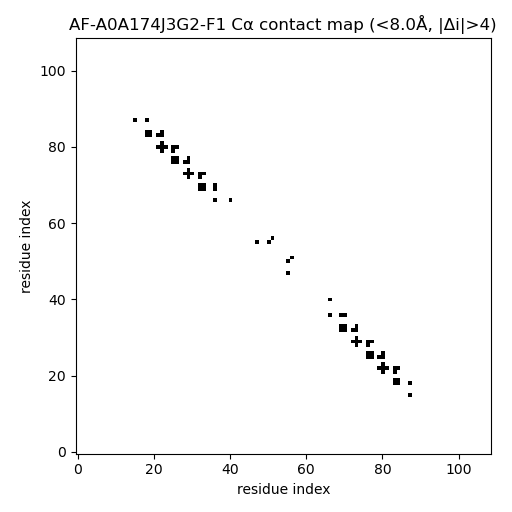 86 ? -13.614 -2.910 12.574 1.00 92.50 86 GLN A C 1
ATOM 680 O O . GLN A 1 86 ? -14.613 -2.922 13.291 1.00 92.50 86 GLN A O 1
ATOM 685 N N . MET A 1 87 ? -12.450 -3.437 12.968 1.00 87.75 87 MET A N 1
ATOM 686 C CA . MET A 1 87 ? -12.286 -4.056 14.286 1.00 87.75 87 MET A CA 1
ATOM 687 C C . MET A 1 87 ? -12.571 -3.060 15.416 1.00 87.75 87 MET A C 1
ATOM 689 O O . MET A 1 87 ? -13.288 -3.400 16.353 1.00 87.75 87 MET A O 1
ATOM 693 N N . GLU A 1 88 ? -12.068 -1.824 15.323 1.00 86.62 88 GLU A N 1
ATOM 694 C CA . GLU A 1 88 ? -12.351 -0.767 16.304 1.00 86.62 88 GLU A CA 1
ATOM 695 C C . GLU A 1 88 ? -13.866 -0.531 16.462 1.00 86.62 88 GLU A C 1
ATOM 697 O O . GLU A 1 88 ? -14.378 -0.489 17.583 1.00 86.62 88 GLU A O 1
ATOM 702 N N . GLN A 1 89 ? -14.607 -0.455 15.351 1.00 86.75 89 GLN A N 1
ATOM 703 C CA . GLN A 1 89 ? -16.065 -0.289 15.365 1.00 86.75 89 GLN A CA 1
ATOM 704 C C . GLN A 1 89 ? -16.796 -1.488 15.978 1.00 86.75 89 GLN A C 1
ATOM 706 O O . GLN A 1 89 ? -17.715 -1.302 16.779 1.00 86.75 89 GLN A O 1
ATOM 711 N N . GLU A 1 90 ? -16.396 -2.712 15.625 1.00 86.88 90 GLU A N 1
ATOM 712 C CA . GLU A 1 90 ? -16.978 -3.940 16.176 1.00 86.88 90 GLU A CA 1
ATOM 713 C C . GLU A 1 90 ? -16.791 -4.011 17.699 1.00 86.88 90 GLU A C 1
ATOM 715 O O . GLU A 1 90 ? -17.726 -4.369 18.422 1.00 86.88 90 GLU A O 1
ATOM 720 N N . TYR A 1 91 ? -15.627 -3.593 18.204 1.00 81.06 91 TYR A N 1
ATOM 721 C CA . TYR A 1 91 ? -15.368 -3.520 19.642 1.00 81.06 91 TYR A CA 1
ATOM 722 C C . TYR A 1 91 ? -16.217 -2.458 20.350 1.00 81.06 91 TYR A C 1
ATOM 724 O O . TYR A 1 91 ? -16.825 -2.763 21.378 1.00 81.06 91 TYR A O 1
ATOM 732 N N . ILE A 1 92 ? -16.306 -1.239 19.807 1.00 83.69 92 ILE A N 1
ATOM 733 C CA . ILE A 1 92 ? -17.145 -0.166 20.376 1.00 83.69 92 ILE A CA 1
ATOM 734 C C . ILE A 1 92 ? -18.617 -0.601 20.444 1.00 83.69 92 ILE A C 1
ATOM 736 O O . ILE A 1 92 ? -19.314 -0.329 21.427 1.00 83.69 92 ILE A O 1
ATOM 740 N N . GLN A 1 93 ? -19.098 -1.300 19.413 1.00 84.50 93 GLN A N 1
ATOM 741 C CA . GLN A 1 93 ? -20.464 -1.813 19.372 1.00 84.50 93 GLN A CA 1
ATOM 742 C C . GLN A 1 93 ? -20.694 -2.895 20.437 1.00 84.50 93 GLN A C 1
ATOM 744 O O . GLN A 1 93 ? -21.689 -2.832 21.161 1.00 84.50 93 GLN A O 1
ATOM 749 N N . ALA A 1 94 ? -19.764 -3.845 20.578 1.00 81.50 94 ALA A N 1
ATOM 750 C CA . ALA A 1 94 ? -19.846 -4.892 21.596 1.00 81.50 94 ALA A CA 1
ATOM 751 C C . ALA A 1 94 ? -19.876 -4.319 23.025 1.00 81.50 94 ALA A C 1
ATOM 753 O O . ALA A 1 94 ? -20.667 -4.777 23.852 1.00 81.50 94 ALA A O 1
ATOM 754 N N . ASP A 1 95 ? -19.066 -3.295 23.302 1.00 76.50 95 ASP A N 1
ATOM 755 C CA . ASP A 1 95 ? -19.046 -2.613 24.601 1.00 76.50 95 ASP A CA 1
ATOM 756 C C . ASP A 1 95 ? -20.356 -1.855 24.871 1.00 76.50 95 ASP A C 1
ATOM 758 O O . ASP A 1 95 ? -20.971 -1.994 25.930 1.00 76.50 95 ASP A O 1
ATOM 762 N N . THR A 1 96 ? -20.867 -1.142 23.862 1.00 81.94 96 THR A N 1
ATOM 763 C CA . THR A 1 96 ? -22.162 -0.449 23.936 1.00 81.94 96 THR A CA 1
ATOM 764 C C . THR A 1 96 ? -23.310 -1.416 24.245 1.00 81.94 96 THR A C 1
ATOM 766 O O . THR A 1 96 ? -24.207 -1.097 25.033 1.00 81.94 96 THR A O 1
ATOM 769 N N . ASP A 1 97 ? -23.311 -2.598 23.630 1.00 83.62 97 ASP A N 1
ATOM 770 C CA . ASP A 1 97 ? -24.351 -3.604 23.847 1.00 83.62 97 ASP A CA 1
ATOM 771 C C . ASP A 1 97 ? -24.243 -4.254 25.232 1.00 83.62 97 ASP A C 1
ATOM 773 O O . ASP A 1 97 ? -25.270 -4.484 25.880 1.00 83.62 97 ASP A O 1
ATOM 777 N N . LEU A 1 98 ? -23.021 -4.472 25.732 1.00 78.31 98 LEU A N 1
ATOM 778 C CA . LEU A 1 98 ? -22.791 -4.933 27.101 1.00 78.31 98 LEU A CA 1
ATOM 779 C C . LEU A 1 98 ? -23.282 -3.902 28.130 1.00 78.31 98 LEU A C 1
ATOM 781 O O . LEU A 1 98 ? -23.999 -4.268 29.064 1.00 78.31 98 LEU A O 1
ATOM 785 N N . ALA A 1 99 ? -22.963 -2.620 27.937 1.00 78.12 99 ALA A N 1
ATOM 786 C CA . ALA A 1 99 ? -23.399 -1.537 28.818 1.00 78.12 99 ALA A CA 1
ATOM 787 C C . ALA A 1 99 ? -24.932 -1.438 28.893 1.00 78.12 99 ALA A C 1
ATOM 789 O O . ALA A 1 99 ? -25.500 -1.374 29.983 1.00 78.12 99 ALA A O 1
ATOM 790 N N . LYS A 1 100 ? -25.623 -1.514 27.746 1.00 79.69 100 LYS A N 1
ATOM 791 C CA . LYS A 1 100 ? -27.098 -1.544 27.697 1.00 79.69 100 LYS A CA 1
ATOM 792 C C . LYS A 1 100 ? -27.685 -2.760 28.412 1.00 79.69 100 LYS A C 1
ATOM 794 O O . LYS A 1 100 ? -28.723 -2.645 29.063 1.00 79.69 100 LYS A O 1
ATOM 799 N N . ALA A 1 101 ? -27.059 -3.930 28.274 1.00 78.94 101 ALA A N 1
ATOM 800 C CA . ALA A 1 101 ? -27.517 -5.146 28.938 1.00 78.94 101 ALA A CA 1
ATOM 801 C C . ALA A 1 101 ? -27.387 -5.050 30.468 1.00 78.94 101 ALA A C 1
ATOM 803 O O . ALA A 1 101 ? -28.279 -5.517 31.180 1.00 78.94 101 ALA A O 1
ATOM 804 N N . LEU A 1 102 ? -26.316 -4.419 30.961 1.00 75.56 102 LEU A N 1
ATOM 805 C CA . LEU A 1 102 ? -26.101 -4.159 32.386 1.00 75.56 102 LEU A CA 1
ATOM 806 C C . LEU A 1 102 ? -27.110 -3.136 32.932 1.00 75.56 102 LEU A C 1
ATOM 808 O O . LEU A 1 102 ? -27.799 -3.443 33.903 1.00 75.56 102 LEU A O 1
ATOM 812 N N . ASP A 1 103 ? -27.293 -1.994 32.265 1.00 72.81 103 ASP A N 1
ATOM 813 C CA . ASP A 1 103 ? -28.254 -0.950 32.669 1.00 72.81 103 ASP A CA 1
ATOM 814 C C . ASP A 1 103 ? -29.710 -1.469 32.685 1.00 72.81 103 ASP A C 1
ATOM 816 O O . ASP A 1 103 ? -30.465 -1.287 33.642 1.00 72.81 103 ASP A O 1
ATOM 820 N N . GLY A 1 104 ? -30.099 -2.247 31.669 1.00 61.19 104 GLY A N 1
ATOM 821 C CA . GLY A 1 104 ? -31.418 -2.888 31.612 1.00 61.19 104 GLY A CA 1
ATOM 822 C C . GLY A 1 104 ? -31.634 -4.026 32.624 1.00 61.19 104 GLY A C 1
ATOM 823 O O . GLY A 1 104 ? -32.772 -4.488 32.788 1.00 61.19 104 GLY A O 1
ATOM 824 N N . SER A 1 105 ? -30.568 -4.505 33.275 1.00 57.03 105 SER A N 1
ATOM 825 C CA . SER A 1 105 ? -30.628 -5.508 34.345 1.00 57.03 105 SER A CA 1
ATOM 826 C C . SER A 1 105 ? -30.725 -4.886 35.742 1.00 57.03 105 SER A C 1
ATOM 828 O O . SER A 1 105 ? -31.400 -5.459 36.595 1.00 57.03 105 SER A O 1
ATOM 830 N N . ASP A 1 106 ? -30.138 -3.701 35.941 1.00 53.09 106 ASP A N 1
ATOM 831 C CA . ASP A 1 106 ? -30.131 -2.976 37.220 1.00 53.09 106 ASP A CA 1
ATOM 832 C C . ASP A 1 106 ? -31.478 -2.276 37.495 1.00 53.09 106 ASP A C 1
ATOM 834 O O . ASP A 1 106 ? -31.922 -2.158 38.631 1.00 53.09 106 ASP A O 1
ATOM 838 N N . ASN A 1 107 ? -32.217 -1.923 36.438 1.00 49.81 107 ASN A N 1
ATOM 839 C CA . ASN A 1 107 ? -33.544 -1.293 36.519 1.00 49.81 107 ASN A CA 1
ATOM 840 C C . ASN A 1 107 ? -34.707 -2.271 36.828 1.00 49.81 107 ASN A C 1
ATOM 842 O O . ASN A 1 107 ? -35.880 -1.932 36.654 1.00 49.81 107 ASN A O 1
ATOM 846 N N . ARG A 1 108 ? -34.405 -3.516 37.227 1.00 49.09 108 ARG A N 1
ATOM 847 C CA . ARG A 1 108 ? -35.393 -4.548 37.598 1.00 49.09 108 ARG A CA 1
ATOM 848 C C . ARG A 1 108 ? -35.312 -4.914 39.083 1.00 49.09 108 ARG A C 1
ATOM 850 O O . ARG A 1 108 ? -35.279 -6.099 39.401 1.00 49.09 108 ARG A O 1
ATOM 857 N N . TYR A 1 109 ? -35.300 -3.924 39.971 1.00 42.16 109 TYR A N 1
ATOM 858 C CA . TYR A 1 109 ? -35.571 -4.102 41.401 1.00 42.16 109 TYR A CA 1
ATOM 859 C C . TYR A 1 109 ? -36.347 -2.915 41.962 1.00 42.16 109 TYR A C 1
ATOM 861 O O . TYR A 1 109 ? -36.013 -1.766 41.601 1.00 42.16 109 TYR A O 1
#

Secondary structure (DSSP, 8-state):
--------S------HHHHHHHHHHHHHHHHHHHHHHHHHHHHHHHHHHH--SHHHHHHHHHHHHHHHHHHHHHHHHHHHHHHHHHHHHHHHHHHHHHHHHHHHHHT--

Mean predicted aligned error: 9.54 Å

Nearest PDB structures (foldseek):
  4i0x-assembly1_A  TM=9.604E-01  e=5.394E-03  Mycobacteroides abscessus ATCC 19977
  3o9o-assembly1_B  TM=8.557E-01  e=3.708E-03  Streptococcus agalactiae NEM316
  4j10-assembly1_A  TM=8.456E-01  e=6.506E-03  Bacillus anthracis str. Sterne
  4j7k-assembly1_A  TM=8.498E-01  e=7.847E-03  Bacillus anthracis str. Sterne
  2vrz-assembly1_B  TM=8.777E-01  e=2.270E-02  Staphylococcus aureus

Organism: NCBI:txid39491

Solvent-accessible surface area (backbone atoms only — not comparable to full-atom values): 6169 Å² total; per-residue (Å²): 134,84,81,81,79,73,80,76,87,66,82,87,78,80,67,60,66,61,45,53,53,50,24,50,50,28,41,53,50,18,53,51,33,50,50,51,43,54,54,49,52,54,52,49,52,63,58,54,70,84,52,77,60,73,68,46,56,54,48,50,56,54,50,52,54,53,52,46,53,35,48,54,53,22,48,53,25,41,53,50,19,53,50,41,53,50,51,53,50,55,50,55,50,54,51,53,52,50,52,52,54,51,56,69,54,68,76,73,121

Sequence (109 aa):
MAKDTRVSGSEFYLDTASFDEAAKLCKDLAEKMTSLKNNMDGKKNNLMFSWAGAGRDMFEKKYRVLSQQFGDLSDDLRDISESIYQMEQEYIQADTDLAKALDGSDNRY

Foldseek 3Di:
DDDPPPPPDDPDDDPVVVLLVLLVVLLVVLVVLVVVLVVVVVVLCVVLVPDDDPVNVVVVVVNVVVSVVSNVSSVVSNVVSVVSVVVSVVVVVVVVVVVVVVVVVVVPD

pLDD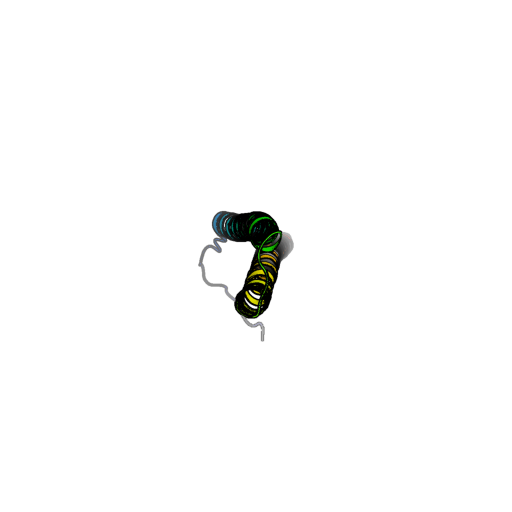T: mean 83.76, std 17.8, range [33.41, 98.25]

Radius of gyration: 25.34 Å; Cα contacts (8 Å, |Δi|>4): 43; chains: 1; bounding box: 55×34×69 Å

InterPro domains:
  IPR010310 Type VII secretion system ESAT-6-like [PF06013] (15-96)
  IPR036689 ESAT-6-like superfamily [SSF140453] (14-104)